Protein AF-A0A952BCU5-F1 (afdb_monomer_lite)

Foldseek 3Di:
DDAQFKKFKWKDDDLRPDIDTQDMDGDPPNDDPPDDDDDDGDDPPDDDDPNMDIDIDTPGPDPPDDDDDDDDDDDDD

Radius of gyration: 13.73 Å; chains: 1; bounding box: 37×20×34 Å

Sequence (77 aa):
MAVDDKHSFVVGTCGGSSYTTVEEWDAGDEFSNGSFYSDSVTITGYNLTSTTRLRFRCDASSNSDYIYIDDVVISAQ

Structure (mmCIF, N/CA/C/O backbone):
data_AF-A0A952BCU5-F1
#
_entry.id   AF-A0A952BCU5-F1
#
loop_
_atom_site.group_PDB
_atom_site.id
_atom_site.type_symbol
_atom_site.label_atom_id
_atom_site.label_alt_id
_atom_site.label_comp_id
_atom_site.label_asym_id
_atom_site.label_entity_id
_atom_site.label_seq_id
_atom_site.pdbx_PDB_ins_code
_atom_site.Cartn_x
_atom_site.Cartn_y
_atom_site.Cartn_z
_atom_site.occupancy
_atom_site.B_iso_or_equiv
_atom_site.auth_seq_id
_atom_site.auth_comp_id
_atom_site.auth_asym_id
_atom_site.auth_atom_id
_atom_site.pdbx_PDB_model_num
ATOM 1 N N . MET A 1 1 ? 13.478 4.151 -12.372 1.00 49.66 1 MET A N 1
ATOM 2 C CA . MET A 1 1 ? 13.504 2.696 -12.611 1.00 49.66 1 MET A CA 1
ATOM 3 C C . MET A 1 1 ? 14.879 2.175 -12.219 1.00 49.66 1 MET A C 1
ATOM 5 O O . MET A 1 1 ? 15.716 1.880 -13.061 1.00 49.66 1 MET A O 1
ATOM 9 N N . ALA A 1 2 ? 15.116 2.178 -10.917 1.00 37.25 2 ALA A N 1
ATOM 10 C CA . ALA A 1 2 ? 16.174 1.473 -10.218 1.00 37.25 2 ALA A CA 1
ATOM 11 C C . ALA A 1 2 ? 15.553 1.188 -8.854 1.00 37.25 2 ALA A C 1
ATOM 13 O O . ALA A 1 2 ? 14.977 2.112 -8.282 1.00 37.25 2 ALA A O 1
ATOM 14 N N . VAL A 1 3 ? 15.554 -0.077 -8.439 1.00 55.19 3 VAL A N 1
ATOM 15 C CA . VAL A 1 3 ? 15.290 -0.476 -7.058 1.00 55.19 3 VAL A CA 1
ATOM 16 C C . VAL A 1 3 ? 15.854 -1.888 -6.878 1.00 55.19 3 VAL A C 1
ATOM 18 O O . VAL A 1 3 ? 15.474 -2.790 -7.626 1.00 55.19 3 VAL A O 1
ATOM 21 N N .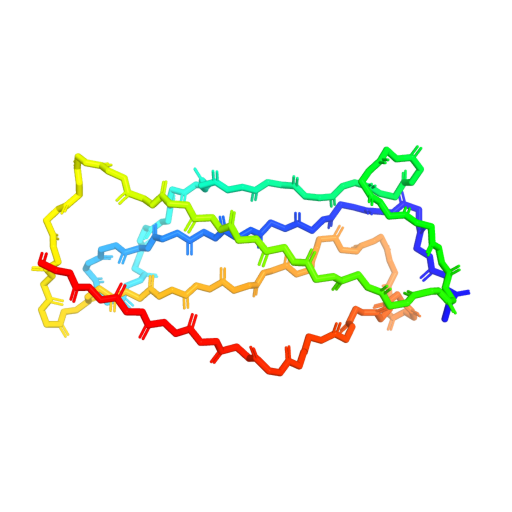 ASP A 1 4 ? 16.775 -2.019 -5.927 1.00 57.78 4 ASP A N 1
ATOM 22 C CA . ASP A 1 4 ? 17.324 -3.254 -5.332 1.00 57.78 4 ASP A CA 1
ATOM 23 C C . ASP A 1 4 ? 16.585 -3.579 -4.009 1.00 57.78 4 ASP A C 1
ATOM 25 O O . ASP A 1 4 ? 17.036 -4.376 -3.196 1.00 57.78 4 ASP A O 1
ATOM 29 N N . ASP A 1 5 ? 15.444 -2.919 -3.765 1.00 63.19 5 ASP A N 1
ATOM 30 C CA . ASP A 1 5 ? 14.869 -2.768 -2.427 1.00 63.19 5 ASP A CA 1
ATOM 31 C C . ASP A 1 5 ? 13.403 -3.180 -2.315 1.00 63.19 5 ASP A C 1
ATOM 33 O O . ASP A 1 5 ? 12.692 -3.391 -3.303 1.00 63.19 5 ASP A O 1
ATOM 37 N N . LYS A 1 6 ? 12.966 -3.242 -1.055 1.00 62.97 6 LYS A N 1
ATOM 38 C CA . LYS A 1 6 ? 11.653 -3.691 -0.604 1.00 62.97 6 LYS A CA 1
ATOM 39 C C . LYS A 1 6 ? 10.691 -2.524 -0.396 1.00 62.97 6 LYS A C 1
ATOM 41 O O . LYS A 1 6 ? 11.074 -1.417 0.001 1.00 62.97 6 LYS A O 1
ATOM 46 N N . HIS A 1 7 ? 9.405 -2.776 -0.590 1.00 70.44 7 HIS A N 1
ATOM 47 C CA . HIS A 1 7 ? 8.342 -1.842 -0.240 1.00 70.44 7 HIS A CA 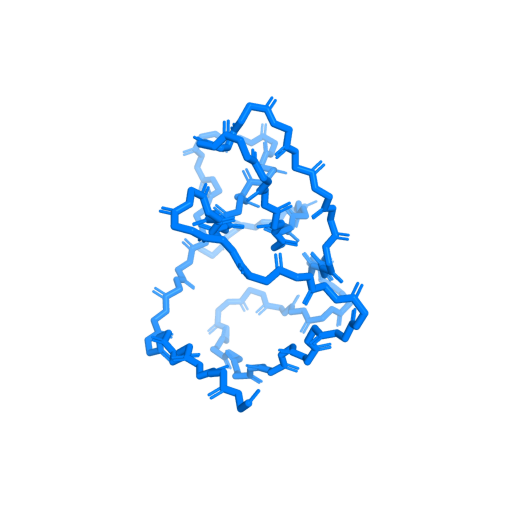1
ATOM 48 C C . HIS A 1 7 ? 7.319 -2.531 0.663 1.00 70.44 7 HIS A C 1
ATOM 50 O O . HIS A 1 7 ? 7.001 -3.691 0.462 1.00 70.44 7 HIS A O 1
ATOM 56 N N . SER A 1 8 ? 6.767 -1.820 1.649 1.00 72.62 8 SER A N 1
ATOM 57 C CA . SER A 1 8 ? 5.770 -2.383 2.571 1.00 72.62 8 SER A CA 1
ATOM 58 C C . SER A 1 8 ? 4.489 -1.554 2.625 1.00 72.62 8 SER A C 1
ATOM 60 O O . SER A 1 8 ? 4.505 -0.317 2.594 1.00 72.62 8 SER A O 1
ATOM 62 N N . PHE A 1 9 ? 3.355 -2.243 2.727 1.00 74.88 9 PHE A N 1
ATOM 63 C CA . PHE A 1 9 ? 2.082 -1.667 3.134 1.00 74.88 9 PHE A CA 1
ATOM 64 C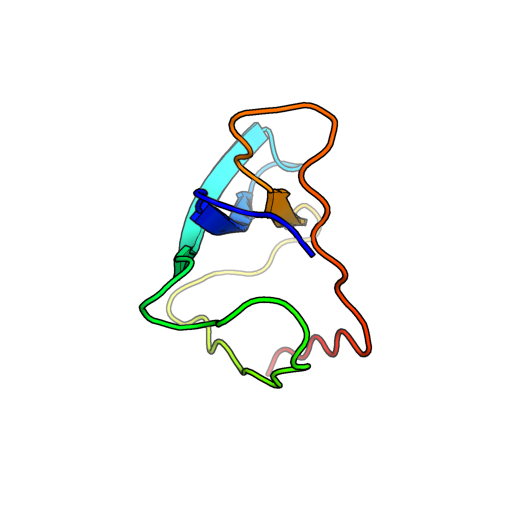 C . PHE A 1 9 ? 1.791 -2.055 4.576 1.00 74.88 9 PHE A C 1
ATOM 66 O O . PHE A 1 9 ? 1.794 -3.226 4.963 1.00 74.88 9 PHE A O 1
ATOM 73 N N . VAL A 1 10 ? 1.552 -1.035 5.392 1.00 77.69 10 VAL A N 1
ATOM 74 C CA . VAL A 1 10 ? 1.428 -1.186 6.835 1.00 77.69 10 VAL A CA 1
ATOM 75 C C . VAL A 1 10 ? 0.165 -0.497 7.349 1.00 77.69 10 VAL A C 1
ATOM 77 O O . VAL A 1 10 ? -0.238 0.571 6.876 1.00 77.69 10 VAL A O 1
ATOM 80 N N . VAL A 1 11 ? -0.445 -1.091 8.373 1.00 75.19 11 VAL A N 1
ATOM 81 C CA . VAL A 1 11 ? -1.660 -0.593 9.031 1.00 75.19 11 VAL A CA 1
ATOM 82 C C . VAL A 1 11 ? -1.337 -0.222 10.469 1.00 75.19 11 VAL A C 1
ATOM 84 O O . VAL A 1 11 ? -0.714 -0.996 11.189 1.00 75.19 11 VAL A O 1
ATOM 87 N N . GLY A 1 12 ? -1.761 0.962 10.907 1.00 77.38 12 GLY A N 1
ATOM 88 C CA . GLY A 1 12 ? -1.502 1.459 12.254 1.00 77.38 12 GLY A CA 1
ATOM 89 C C . GLY A 1 12 ? -2.754 1.852 13.031 1.00 77.38 12 GLY A C 1
ATOM 90 O O . GLY A 1 12 ? -3.687 2.439 12.480 1.00 77.38 12 GLY A O 1
ATOM 91 N N . THR A 1 13 ? -2.736 1.581 14.338 1.00 64.44 13 THR A N 1
ATOM 92 C CA . THR A 1 13 ? -3.710 2.075 15.330 1.00 64.44 13 THR A CA 1
ATOM 93 C C . THR A 1 13 ? -3.165 3.299 16.074 1.00 64.44 13 THR A C 1
ATOM 95 O O . THR A 1 13 ? -1.983 3.636 15.977 1.00 64.44 13 THR A O 1
ATOM 98 N N . CYS A 1 14 ? -4.008 3.958 16.875 1.00 69.06 14 CYS A N 1
ATOM 99 C CA . CYS A 1 14 ? -3.586 5.005 17.816 1.00 69.06 14 CYS A CA 1
ATOM 100 C C . CYS A 1 14 ? -2.911 6.197 17.119 1.00 69.06 14 CYS A C 1
ATOM 102 O O . CYS A 1 14 ? -1.814 6.626 17.488 1.00 69.06 14 CYS A O 1
ATOM 104 N N . GLY A 1 15 ? -3.531 6.686 16.043 1.00 71.19 15 GLY A N 1
ATOM 105 C CA . GLY A 1 15 ? -3.013 7.810 15.261 1.00 71.19 15 GLY A CA 1
ATOM 106 C C . GLY A 1 15 ? -1.748 7.470 14.468 1.00 71.19 15 GLY A C 1
ATOM 107 O O . GLY A 1 15 ? -1.075 8.371 13.957 1.00 71.19 15 GLY A O 1
ATOM 108 N N . GLY A 1 16 ? -1.427 6.179 14.334 1.00 76.19 16 GLY A N 1
ATOM 109 C CA . GLY A 1 16 ? -0.226 5.699 13.662 1.00 76.19 16 GLY A CA 1
ATOM 110 C C . GLY A 1 16 ? 1.025 5.767 14.529 1.00 76.19 16 GLY A C 1
ATOM 111 O O . GLY A 1 16 ? 2.100 6.039 14.003 1.00 76.19 16 GLY A O 1
ATOM 112 N N . SER A 1 17 ? 0.882 5.578 15.842 1.00 80.88 17 SER A N 1
ATOM 113 C CA . SER A 1 17 ? 2.021 5.447 16.764 1.00 80.88 17 SER A CA 1
ATOM 114 C C . SER A 1 17 ? 2.651 4.049 16.700 1.00 80.88 17 SER A C 1
ATOM 116 O O . SER A 1 17 ? 3.826 3.881 17.007 1.00 80.88 17 SER A O 1
ATOM 118 N N . SER A 1 18 ? 1.880 3.055 16.260 1.00 85.12 18 SER A N 1
ATOM 119 C CA . SER A 1 18 ? 2.326 1.697 15.955 1.00 85.12 18 SER A CA 1
ATOM 120 C C . SER A 1 18 ? 1.818 1.290 14.575 1.00 85.12 18 SER A C 1
ATOM 122 O O . SER A 1 18 ? 0.759 1.753 14.149 1.00 85.12 18 SER A O 1
ATOM 124 N N . TYR A 1 19 ? 2.575 0.434 13.887 1.00 88.50 19 TYR A N 1
ATOM 125 C CA . TYR A 1 19 ? 2.198 -0.152 12.602 1.00 88.50 19 TYR A CA 1
ATOM 126 C C . TYR A 1 19 ? 2.468 -1.653 12.607 1.00 88.50 19 TYR A C 1
ATOM 128 O O . TYR A 1 19 ? 3.448 -2.110 13.193 1.00 88.50 19 TYR A O 1
ATOM 136 N N . THR A 1 20 ? 1.604 -2.388 11.924 1.00 89.00 20 THR A N 1
ATOM 137 C CA . THR A 1 20 ? 1.748 -3.804 11.602 1.00 89.00 20 THR A CA 1
ATOM 138 C C . THR A 1 20 ? 1.840 -3.926 10.089 1.00 89.00 20 THR A C 1
ATOM 140 O O . THR A 1 20 ? 1.018 -3.344 9.377 1.00 89.00 20 THR A O 1
ATOM 143 N N . THR A 1 21 ? 2.847 -4.648 9.600 1.00 90.94 21 THR A N 1
ATOM 144 C CA . THR A 1 21 ? 2.979 -4.949 8.173 1.00 90.94 21 THR A CA 1
ATOM 145 C C . THR A 1 21 ? 1.866 -5.886 7.738 1.00 90.94 21 THR A C 1
ATOM 147 O O . THR A 1 21 ? 1.569 -6.860 8.429 1.00 90.94 21 THR A O 1
ATOM 150 N N . VAL A 1 22 ? 1.226 -5.541 6.625 1.00 91.75 22 VAL A N 1
ATOM 151 C CA . VAL A 1 22 ? 0.163 -6.337 6.009 1.00 91.75 22 VAL A CA 1
ATOM 152 C C . VAL A 1 22 ? 0.652 -6.977 4.723 1.00 91.75 22 VAL A C 1
ATOM 154 O O . VAL A 1 22 ? 0.301 -8.123 4.482 1.00 91.75 22 VAL A O 1
ATOM 157 N N . GLU A 1 23 ? 1.446 -6.254 3.935 1.00 91.00 23 GLU A N 1
ATOM 158 C CA . GLU A 1 23 ? 2.009 -6.765 2.687 1.00 91.00 23 GLU A CA 1
ATOM 159 C C . GLU A 1 23 ? 3.404 -6.184 2.440 1.00 91.00 23 GLU A C 1
ATOM 161 O O . GLU A 1 23 ? 3.687 -5.050 2.857 1.00 91.00 23 GLU A O 1
ATOM 166 N N . GLU A 1 24 ? 4.251 -6.956 1.765 1.00 91.00 24 GLU A N 1
ATOM 167 C CA . GLU A 1 24 ? 5.567 -6.546 1.273 1.00 91.00 24 GLU A CA 1
ATOM 168 C C . GLU A 1 24 ? 5.688 -6.888 -0.217 1.00 91.00 24 GLU A C 1
ATOM 170 O O . GLU A 1 24 ? 5.246 -7.942 -0.654 1.00 91.00 24 GLU A O 1
ATOM 175 N N . TRP A 1 25 ? 6.283 -5.987 -0.995 1.00 88.56 25 TRP A N 1
ATOM 176 C CA . TRP A 1 25 ? 6.600 -6.213 -2.403 1.00 88.56 25 TRP A CA 1
ATOM 177 C C . TRP A 1 25 ? 8.090 -6.008 -2.609 1.00 88.56 25 TRP A C 1
ATOM 179 O O . TRP A 1 25 ? 8.621 -4.929 -2.314 1.00 88.56 25 TRP A O 1
ATOM 189 N N . ASP A 1 26 ? 8.736 -7.018 -3.170 1.00 85.81 26 ASP A N 1
ATOM 190 C CA . ASP A 1 26 ? 10.171 -7.082 -3.358 1.00 85.81 26 ASP A CA 1
ATOM 191 C C . ASP A 1 26 ? 10.530 -7.030 -4.850 1.00 85.81 26 ASP A C 1
ATOM 193 O O . ASP A 1 26 ? 9.912 -7.657 -5.721 1.00 85.81 26 ASP A O 1
ATOM 197 N N . ALA A 1 27 ? 11.572 -6.260 -5.169 1.00 83.25 27 ALA A N 1
ATOM 198 C CA . ALA A 1 27 ? 12.103 -6.210 -6.522 1.00 83.25 27 ALA A CA 1
ATOM 199 C C . ALA A 1 27 ? 12.655 -7.587 -6.933 1.00 83.25 27 ALA A C 1
ATOM 201 O O . ALA A 1 27 ? 13.476 -8.183 -6.239 1.00 83.25 27 ALA A O 1
ATOM 202 N N . GLY A 1 28 ? 12.245 -8.070 -8.105 1.00 82.62 28 GLY A N 1
ATOM 203 C CA . GLY A 1 28 ? 12.655 -9.372 -8.636 1.00 82.62 28 GLY A CA 1
ATOM 204 C C . GLY A 1 28 ? 11.772 -10.550 -8.219 1.00 82.62 28 GLY A C 1
ATOM 205 O O . GLY A 1 28 ? 11.933 -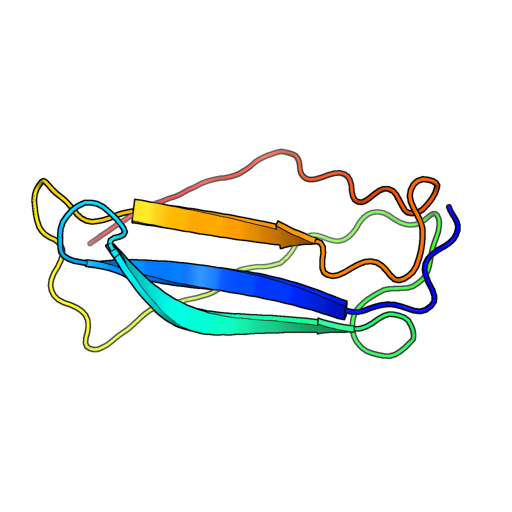11.615 -8.815 1.00 82.62 28 GLY A O 1
ATOM 206 N N . ASP A 1 29 ? 10.837 -10.353 -7.285 1.00 87.19 29 ASP A N 1
ATOM 207 C CA . ASP A 1 29 ? 9.778 -11.319 -6.971 1.00 87.19 29 ASP A CA 1
ATOM 208 C C . ASP A 1 29 ? 8.424 -10.785 -7.468 1.00 87.19 29 ASP A C 1
ATOM 210 O O . ASP A 1 29 ? 7.964 -11.171 -8.547 1.00 87.19 29 ASP A O 1
ATOM 214 N N . GLU A 1 30 ? 7.850 -9.783 -6.793 1.00 87.94 30 GLU A N 1
ATOM 215 C CA . GLU A 1 30 ? 6.535 -9.237 -7.156 1.00 87.94 30 GLU A CA 1
ATOM 216 C C . GLU A 1 30 ? 6.593 -8.213 -8.289 1.00 87.94 30 GLU A C 1
ATOM 218 O O . GLU A 1 30 ? 5.641 -8.086 -9.065 1.00 87.94 30 GLU A O 1
ATOM 223 N N . PHE A 1 31 ? 7.689 -7.458 -8.406 1.00 86.38 31 PHE A N 1
ATOM 224 C CA . PHE A 1 31 ? 7.811 -6.458 -9.461 1.00 86.38 31 PHE A CA 1
ATOM 225 C C . PHE A 1 31 ? 9.186 -6.420 -10.110 1.00 86.38 31 PHE A C 1
ATOM 227 O O . PHE A 1 31 ? 10.239 -6.578 -9.496 1.00 86.38 31 PHE A O 1
ATOM 234 N N . SER A 1 32 ? 9.167 -6.119 -11.404 1.00 86.69 32 SER A N 1
ATOM 235 C CA . SER A 1 32 ? 10.343 -5.689 -12.147 1.00 86.69 32 SER A CA 1
ATOM 236 C C . SER A 1 32 ? 10.204 -4.229 -12.536 1.00 86.69 32 SER A C 1
ATOM 238 O O . SER A 1 32 ? 9.145 -3.758 -12.951 1.00 86.69 32 SER A O 1
ATOM 240 N N . ASN A 1 33 ? 11.321 -3.528 -12.436 1.00 85.31 33 ASN A N 1
ATOM 241 C CA . ASN A 1 33 ? 11.492 -2.143 -12.823 1.00 85.31 33 ASN A CA 1
ATOM 242 C C . ASN A 1 33 ? 10.852 -1.849 -14.212 1.00 85.31 33 ASN A C 1
ATOM 244 O O . ASN A 1 33 ? 10.904 -2.675 -15.124 1.00 85.31 33 ASN A O 1
ATOM 248 N N . GLY A 1 34 ? 10.236 -0.668 -14.377 1.00 86.31 34 GLY A N 1
ATOM 249 C CA . GLY A 1 34 ? 9.772 -0.126 -15.675 1.00 86.31 34 GLY A CA 1
ATOM 250 C C . GLY A 1 34 ? 8.439 -0.618 -16.183 1.00 86.31 34 GLY A C 1
ATOM 251 O O . GLY A 1 34 ? 7.973 -0.157 -17.222 1.00 86.31 34 GLY A O 1
ATOM 252 N N . SER A 1 35 ? 7.843 -1.541 -15.448 1.00 88.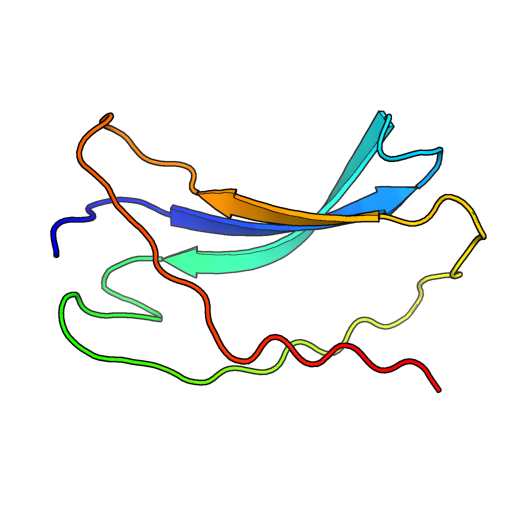25 35 SER A N 1
ATOM 253 C CA . SER A 1 35 ? 6.496 -2.014 -15.692 1.00 88.25 35 SER A CA 1
ATOM 254 C C . SER A 1 35 ? 5.581 -1.493 -14.595 1.00 88.25 35 SER A C 1
ATOM 256 O O . SER A 1 35 ? 6.017 -1.233 -13.473 1.00 88.25 35 SER A O 1
ATOM 258 N N . PHE A 1 36 ? 4.314 -1.317 -14.945 1.00 88.94 36 PHE A N 1
ATOM 259 C CA . PHE A 1 36 ? 3.260 -1.005 -13.995 1.00 88.94 36 PHE A CA 1
ATOM 260 C C . PHE A 1 36 ? 2.569 -2.306 -13.586 1.00 88.94 36 PHE A C 1
ATOM 262 O O . PHE A 1 36 ? 2.323 -3.160 -14.439 1.00 88.94 36 PHE A O 1
ATOM 269 N N . TYR A 1 37 ? 2.237 -2.430 -12.305 1.00 90.12 37 TYR A N 1
ATOM 270 C CA . TYR A 1 37 ? 1.532 -3.581 -11.751 1.00 90.12 37 TYR A CA 1
ATOM 271 C C . TYR A 1 37 ? 0.323 -3.089 -10.962 1.00 90.12 37 TYR A C 1
ATOM 273 O O . TYR A 1 37 ? 0.388 -2.057 -10.296 1.00 90.12 37 TYR A O 1
ATOM 281 N N . SER A 1 38 ? -0.771 -3.839 -11.046 1.00 92.75 38 SER A N 1
ATOM 282 C CA . SER A 1 38 ? -1.949 -3.652 -10.203 1.00 92.75 38 SER A CA 1
ATOM 283 C C . SER A 1 38 ? -2.016 -4.799 -9.213 1.00 92.75 38 SER A C 1
ATOM 285 O O . SER A 1 38 ? -1.865 -5.951 -9.615 1.00 92.75 38 SER A O 1
ATOM 287 N N . ASP A 1 39 ? -2.281 -4.481 -7.951 1.00 91.25 39 ASP A N 1
ATOM 288 C CA . ASP A 1 39 ? -2.411 -5.477 -6.896 1.00 91.25 39 ASP A CA 1
ATOM 289 C C . ASP A 1 39 ? -3.524 -5.107 -5.906 1.00 91.25 39 ASP A C 1
ATOM 291 O O . ASP A 1 39 ? -3.979 -3.960 -5.852 1.00 91.25 39 ASP A O 1
ATOM 295 N N . SER A 1 40 ? -3.990 -6.092 -5.142 1.00 92.94 40 SER A N 1
ATOM 296 C CA . SER A 1 40 ? -5.064 -5.949 -4.167 1.00 92.94 40 SER A CA 1
ATOM 297 C C . SER A 1 40 ? -4.763 -6.720 -2.888 1.00 92.94 40 SER A C 1
ATOM 299 O O . SER A 1 40 ? -4.598 -7.937 -2.908 1.00 92.94 40 SER A O 1
ATOM 301 N N . VAL A 1 41 ? -4.816 -6.023 -1.755 1.00 91.94 41 VAL A N 1
ATOM 302 C CA . VAL A 1 41 ? -4.584 -6.604 -0.429 1.00 91.94 41 VAL A CA 1
ATOM 303 C C . VAL A 1 41 ? -5.888 -6.607 0.364 1.00 91.94 41 VAL A C 1
ATOM 305 O O . VAL A 1 41 ? -6.509 -5.561 0.559 1.00 91.94 41 VAL A O 1
ATOM 308 N N . THR A 1 42 ? -6.302 -7.778 0.855 1.00 92.31 42 THR A N 1
ATOM 309 C CA . THR A 1 42 ? -7.469 -7.908 1.743 1.00 92.31 42 THR A CA 1
ATOM 310 C C . THR A 1 42 ? -7.019 -8.034 3.195 1.00 92.31 42 THR A C 1
ATOM 312 O O . THR A 1 42 ? -6.418 -9.032 3.584 1.00 92.31 42 THR A O 1
ATOM 315 N N . ILE A 1 43 ? -7.361 -7.046 4.024 1.00 89.62 43 ILE A N 1
ATOM 316 C CA . ILE A 1 43 ? -7.067 -7.064 5.462 1.00 89.62 43 ILE A CA 1
ATOM 317 C C . ILE A 1 43 ? -8.251 -7.670 6.214 1.00 89.62 43 ILE A C 1
ATOM 319 O O . ILE A 1 43 ? -9.371 -7.172 6.123 1.00 89.62 43 ILE A O 1
ATOM 323 N N . THR A 1 44 ? -7.999 -8.709 7.010 1.00 90.00 44 THR A N 1
ATOM 324 C CA . THR A 1 44 ? -9.013 -9.334 7.873 1.00 90.00 44 THR A CA 1
ATOM 325 C C . THR A 1 44 ? -8.591 -9.297 9.341 1.00 90.00 44 THR A C 1
ATOM 327 O O . THR A 1 44 ? -7.432 -9.044 9.664 1.00 90.00 44 THR A O 1
ATOM 330 N N . GLY A 1 45 ? -9.544 -9.506 10.255 1.00 86.06 45 GLY A N 1
ATOM 331 C CA . GLY A 1 45 ? -9.258 -9.566 11.694 1.00 86.06 45 GLY A CA 1
ATOM 332 C C . GLY A 1 45 ? -8.857 -8.229 12.329 1.00 86.06 45 GLY A C 1
ATOM 333 O O . GLY A 1 45 ? -8.275 -8.221 13.412 1.00 86.06 45 GLY A O 1
ATOM 334 N N . TYR A 1 46 ? -9.164 -7.104 11.678 1.00 82.38 46 TYR A N 1
ATOM 335 C CA . TYR A 1 46 ? -8.787 -5.773 12.142 1.00 82.38 46 TYR A CA 1
ATOM 336 C C . TYR A 1 46 ? -10.011 -4.912 12.458 1.00 82.38 46 TYR A C 1
ATOM 338 O O . TYR A 1 46 ? -10.942 -4.824 11.662 1.00 82.38 46 TYR A O 1
ATOM 346 N N . ASN A 1 47 ? -9.988 -4.229 13.605 1.00 86.75 47 ASN A N 1
ATOM 347 C CA . ASN A 1 47 ? -11.040 -3.291 13.992 1.00 86.75 47 ASN A CA 1
ATOM 348 C C . ASN A 1 47 ? -10.659 -1.872 13.564 1.00 86.75 47 ASN A C 1
ATOM 350 O O . ASN A 1 47 ? -9.733 -1.274 14.118 1.00 86.75 47 ASN A O 1
ATOM 354 N N . LEU A 1 48 ? -11.385 -1.323 12.590 1.00 88.38 48 LEU A N 1
ATOM 355 C CA . LEU A 1 48 ? -11.200 0.062 12.169 1.00 88.38 48 LEU A CA 1
ATOM 356 C C . LEU A 1 48 ? -11.653 1.023 13.273 1.00 88.38 48 LEU A C 1
ATOM 358 O O . LEU A 1 48 ? -12.715 0.874 13.874 1.00 88.38 48 LEU A O 1
ATOM 362 N N . THR A 1 49 ? -10.835 2.039 13.523 1.00 88.75 49 THR A N 1
ATOM 363 C CA . THR A 1 49 ? -11.119 3.121 14.468 1.00 88.75 49 THR A CA 1
ATOM 364 C C . THR A 1 49 ? -10.991 4.461 13.755 1.00 88.75 49 THR A C 1
ATOM 366 O O . THR A 1 49 ? -10.361 4.556 12.702 1.00 88.75 49 THR A O 1
ATOM 369 N N . SER A 1 50 ? -11.486 5.536 14.368 1.00 89.81 50 SER A N 1
ATOM 370 C CA . SER A 1 50 ? -11.296 6.903 13.856 1.00 89.81 50 SER A CA 1
ATOM 371 C C . SER A 1 50 ? -9.829 7.344 13.774 1.00 89.81 50 SER A C 1
ATOM 373 O O . SER A 1 50 ? -9.528 8.373 13.179 1.00 89.81 50 SER A O 1
ATOM 375 N N . THR A 1 51 ? -8.911 6.583 14.374 1.00 89.50 51 THR A N 1
ATOM 376 C CA . THR A 1 51 ? -7.472 6.875 14.380 1.00 89.50 51 THR A CA 1
ATOM 377 C C . THR A 1 51 ? -6.654 5.876 13.565 1.00 89.50 51 THR A C 1
ATOM 379 O O . THR A 1 51 ? -5.421 5.921 13.610 1.00 89.50 51 THR A O 1
ATOM 382 N N . THR A 1 52 ? -7.319 4.965 12.849 1.00 89.94 52 THR A N 1
ATOM 383 C CA . THR A 1 52 ? -6.651 4.001 11.977 1.00 89.94 52 THR A CA 1
ATOM 384 C C . THR A 1 52 ? -5.976 4.730 10.824 1.00 89.94 52 THR A C 1
ATOM 386 O O . THR A 1 52 ? -6.547 5.635 10.217 1.00 89.94 52 THR A O 1
ATOM 389 N N . ARG A 1 53 ? -4.736 4.338 10.529 1.00 91.50 53 ARG A N 1
ATOM 390 C CA . ARG A 1 53 ? -3.948 4.898 9.433 1.00 91.50 53 ARG A CA 1
ATOM 391 C C . ARG A 1 53 ? -3.408 3.782 8.563 1.00 91.50 53 ARG A C 1
ATOM 393 O O . ARG A 1 53 ? -2.881 2.797 9.069 1.00 91.50 53 ARG A O 1
ATOM 400 N N . LEU A 1 54 ? -3.504 3.994 7.261 1.00 92.00 54 LEU A N 1
ATOM 401 C CA . LEU A 1 54 ? -2.875 3.167 6.244 1.00 92.00 54 LEU A CA 1
ATOM 402 C C . LEU A 1 54 ? -1.634 3.900 5.746 1.00 92.00 54 LEU A C 1
ATOM 404 O O . LEU A 1 54 ? -1.642 5.130 5.630 1.00 92.00 54 LEU A O 1
ATOM 408 N N . ARG A 1 55 ? -0.551 3.165 5.512 1.00 91.75 55 ARG A N 1
ATOM 409 C CA . ARG A 1 55 ? 0.712 3.742 5.060 1.00 91.75 55 ARG A CA 1
ATOM 410 C C . ARG A 1 55 ? 1.381 2.814 4.059 1.00 91.75 55 ARG A C 1
ATOM 412 O O . ARG A 1 55 ? 1.621 1.650 4.346 1.00 91.75 55 ARG A O 1
ATOM 419 N N . PHE A 1 56 ? 1.756 3.400 2.935 1.00 89.81 56 PHE A N 1
ATOM 420 C CA . PHE A 1 56 ? 2.723 2.856 1.995 1.00 89.81 56 PHE A CA 1
ATOM 421 C C . PHE A 1 56 ? 4.108 3.362 2.394 1.00 89.81 56 PHE A C 1
ATOM 423 O O . PHE A 1 56 ? 4.271 4.556 2.670 1.00 89.81 56 PHE A O 1
ATOM 430 N N . ARG A 1 57 ? 5.086 2.465 2.494 1.00 88.62 57 ARG A N 1
ATOM 431 C CA . ARG A 1 57 ? 6.458 2.805 2.856 1.00 88.62 57 ARG A CA 1
ATOM 432 C C . ARG A 1 57 ? 7.434 2.181 1.868 1.00 88.62 57 ARG A C 1
ATOM 434 O O . ARG A 1 57 ? 7.559 0.963 1.802 1.00 88.62 57 ARG A O 1
ATOM 441 N N . CYS A 1 58 ? 8.195 3.047 1.210 1.00 85.06 58 CYS A N 1
ATOM 442 C CA . CYS A 1 58 ? 9.389 2.657 0.482 1.00 85.06 58 CYS A CA 1
ATOM 443 C C . CYS A 1 58 ? 10.534 2.489 1.478 1.00 85.06 58 CYS A C 1
ATOM 445 O O . CYS A 1 58 ? 10.827 3.418 2.237 1.00 85.06 58 CYS A O 1
ATOM 447 N N . ASP A 1 59 ? 11.123 1.297 1.511 1.00 84.12 59 ASP A N 1
ATOM 448 C CA . ASP A 1 59 ? 12.305 0.995 2.311 1.00 84.12 59 ASP A CA 1
ATOM 449 C C . ASP A 1 59 ? 13.513 0.868 1.383 1.00 84.12 59 ASP A C 1
ATOM 451 O O . ASP A 1 59 ? 14.067 -0.204 1.181 1.00 84.12 59 ASP A O 1
ATOM 455 N N . ALA A 1 60 ? 13.854 1.996 0.760 1.00 79.44 60 ALA A N 1
ATOM 456 C CA . ALA A 1 60 ? 14.932 2.116 -0.209 1.00 79.44 60 ALA A CA 1
ATOM 457 C C . ALA A 1 60 ? 16.328 2.155 0.433 1.00 79.44 60 ALA A C 1
ATOM 459 O 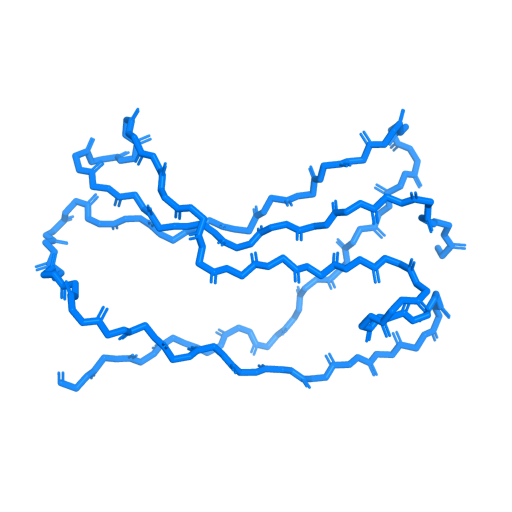O . ALA A 1 60 ? 16.520 2.704 1.523 1.00 79.44 60 ALA A O 1
ATOM 460 N N . SER A 1 61 ? 17.321 1.671 -0.307 1.00 81.00 61 SER A N 1
ATOM 461 C CA . SER A 1 61 ? 18.745 1.727 0.022 1.00 81.00 61 SER A CA 1
ATOM 462 C C . SER A 1 61 ? 19.386 3.064 -0.352 1.00 81.00 61 SER A C 1
ATOM 464 O O . SER A 1 61 ? 20.414 3.436 0.224 1.00 81.00 61 SER A O 1
ATOM 466 N N . SER A 1 62 ? 18.790 3.825 -1.275 1.00 83.12 62 SER A N 1
ATOM 467 C CA . SER A 1 62 ? 19.285 5.132 -1.698 1.00 83.12 62 SER A CA 1
ATOM 468 C C . SER A 1 62 ? 18.176 6.172 -1.900 1.00 83.12 62 SER A C 1
ATOM 470 O O . SER A 1 62 ? 17.006 5.878 -2.120 1.00 83.12 62 SER A O 1
ATOM 472 N N . ASN A 1 63 ? 18.565 7.450 -1.906 1.00 83.62 63 ASN A N 1
ATOM 473 C CA . ASN A 1 63 ? 17.643 8.562 -2.180 1.00 83.62 63 ASN A CA 1
ATOM 474 C C . ASN A 1 63 ? 17.161 8.621 -3.643 1.00 83.62 63 ASN A C 1
ATOM 476 O O . ASN A 1 63 ? 16.327 9.466 -3.972 1.00 83.62 63 ASN A O 1
ATOM 480 N N . SER A 1 64 ? 17.748 7.805 -4.524 1.00 83.81 64 SER A N 1
ATOM 481 C CA . SER A 1 64 ? 17.417 7.768 -5.954 1.00 83.81 64 SER A CA 1
ATOM 482 C C . SER A 1 64 ? 16.466 6.626 -6.306 1.00 83.81 64 SER A C 1
ATOM 484 O O . SER A 1 64 ? 16.109 6.470 -7.475 1.00 83.81 64 SER A O 1
ATOM 486 N N . ASP A 1 65 ? 16.064 5.838 -5.312 1.00 82.88 65 ASP A N 1
ATOM 487 C CA . ASP A 1 65 ? 15.099 4.769 -5.482 1.00 82.88 65 ASP A CA 1
ATOM 488 C C . ASP A 1 65 ? 13.700 5.355 -5.332 1.00 82.88 65 ASP A C 1
ATOM 490 O O . ASP A 1 65 ? 13.319 5.926 -4.307 1.00 82.88 65 ASP A O 1
ATOM 494 N N . TYR A 1 66 ? 12.943 5.263 -6.417 1.00 84.25 66 TYR A N 1
ATOM 495 C CA . TYR A 1 66 ? 11.613 5.838 -6.510 1.00 84.25 66 TYR A CA 1
ATOM 496 C C . TYR A 1 66 ? 10.603 4.735 -6.762 1.00 84.25 66 TYR A C 1
ATOM 498 O O . TYR A 1 66 ? 10.726 3.977 -7.727 1.00 84.25 66 TYR A O 1
ATOM 506 N N . ILE A 1 67 ? 9.565 4.725 -5.935 1.00 85.31 67 ILE A N 1
ATOM 507 C CA . ILE A 1 67 ? 8.363 3.927 -6.131 1.00 85.31 67 ILE A CA 1
ATOM 508 C C . ILE A 1 67 ? 7.209 4.878 -6.425 1.00 85.31 67 ILE A C 1
ATOM 510 O O . ILE A 1 67 ? 7.014 5.878 -5.730 1.00 85.31 67 ILE A O 1
ATOM 514 N N . TYR A 1 68 ? 6.456 4.559 -7.472 1.00 88.69 68 TYR A N 1
ATOM 515 C CA . TYR A 1 68 ? 5.263 5.292 -7.867 1.00 88.69 68 TYR A CA 1
ATOM 516 C C . TYR A 1 68 ? 4.047 4.435 -7.548 1.00 88.69 68 TYR A C 1
ATOM 518 O O . TYR A 1 68 ? 4.004 3.262 -7.909 1.00 88.69 68 TYR A O 1
ATOM 526 N N . ILE A 1 69 ? 3.077 5.035 -6.870 1.00 91.12 69 ILE A N 1
ATOM 527 C CA . ILE A 1 69 ? 1.810 4.406 -6.513 1.00 91.12 69 ILE A CA 1
ATOM 528 C C . ILE A 1 69 ? 0.717 5.301 -7.079 1.00 91.12 69 ILE A C 1
ATOM 530 O O . ILE A 1 69 ? 0.734 6.512 -6.847 1.00 91.12 69 ILE A O 1
ATOM 534 N N . ASP A 1 70 ? -0.206 4.707 -7.821 1.00 94.50 70 ASP A N 1
ATOM 535 C CA . ASP A 1 70 ? -1.337 5.398 -8.429 1.00 94.50 70 ASP A CA 1
ATOM 536 C C . ASP A 1 70 ? -2.601 4.538 -8.306 1.00 94.50 70 ASP A C 1
ATOM 538 O O . ASP A 1 70 ? -2.513 3.343 -8.027 1.00 94.50 70 ASP A O 1
ATOM 542 N N . ASP A 1 71 ? -3.761 5.167 -8.481 1.00 95.94 71 ASP A N 1
ATOM 543 C CA . ASP A 1 71 ? -5.087 4.539 -8.442 1.00 95.94 71 ASP A CA 1
ATOM 544 C C . ASP A 1 71 ? -5.379 3.757 -7.143 1.00 95.94 71 ASP A C 1
ATOM 546 O O . ASP A 1 71 ? -5.883 2.634 -7.131 1.00 95.94 71 ASP A O 1
ATOM 550 N N . VAL A 1 72 ? -5.038 4.362 -5.998 1.00 94.50 72 VAL A N 1
ATOM 551 C CA . VAL A 1 72 ? -5.261 3.746 -4.684 1.00 94.50 72 VAL A CA 1
ATOM 552 C C . VAL A 1 72 ? -6.743 3.789 -4.316 1.00 94.50 72 VAL A C 1
ATOM 554 O O . VAL A 1 72 ? -7.272 4.827 -3.906 1.00 94.50 72 VAL A O 1
ATOM 557 N N . VAL A 1 73 ? -7.392 2.627 -4.375 1.00 95.75 73 VAL A N 1
ATOM 558 C CA . VAL A 1 73 ? -8.769 2.424 -3.911 1.00 95.75 73 VAL A CA 1
ATOM 559 C C . VAL A 1 73 ? -8.767 1.714 -2.561 1.00 95.75 73 VAL A C 1
ATOM 561 O O . VAL A 1 73 ? -8.165 0.658 -2.392 1.00 95.75 73 VAL A O 1
ATOM 564 N N . ILE A 1 74 ? -9.470 2.292 -1.585 1.00 93.31 74 ILE A N 1
ATOM 565 C CA . ILE A 1 74 ? -9.602 1.737 -0.234 1.00 93.31 74 ILE A CA 1
ATOM 566 C C . ILE A 1 74 ? -11.086 1.604 0.081 1.00 93.31 74 ILE A C 1
ATOM 568 O O . ILE A 1 74 ? -11.822 2.591 0.080 1.00 93.31 74 ILE A O 1
ATOM 572 N N . SER A 1 75 ? -11.516 0.382 0.379 1.00 93.38 75 SER A N 1
ATOM 573 C CA . SER A 1 75 ? -12.890 0.069 0.766 1.00 93.38 75 SER A CA 1
ATOM 574 C C . SER A 1 75 ? -12.916 -0.767 2.038 1.00 93.38 75 SER A C 1
ATOM 576 O O . SER A 1 75 ? -12.047 -1.610 2.247 1.00 93.38 75 SER A O 1
ATOM 578 N N . ALA A 1 76 ? -13.942 -0.564 2.858 1.00 87.69 76 ALA A N 1
ATOM 579 C CA . ALA A 1 76 ? -14.257 -1.401 4.008 1.00 87.69 76 ALA A CA 1
ATOM 580 C C . ALA A 1 76 ? -15.708 -1.879 3.887 1.00 87.69 76 ALA A C 1
ATOM 582 O O . ALA A 1 76 ? -16.545 -1.157 3.336 1.00 87.69 76 ALA A O 1
ATOM 583 N N . GLN A 1 77 ? -15.982 -3.084 4.382 1.00 75.88 77 GLN A N 1
ATOM 584 C CA . GLN A 1 77 ? -17.316 -3.682 4.441 1.00 75.88 77 GLN A CA 1
ATOM 585 C C . GLN A 1 77 ? -17.715 -3.940 5.889 1.00 75.88 77 GLN A C 1
ATOM 587 O O . GLN A 1 77 ? -16.810 -4.268 6.690 1.00 75.88 77 GLN A O 1
#

pLDDT: mean 83.51, std 10.93, range [37.25, 95.94]

Secondary structure (DSSP, 8-state):
----SEEEEEEESGGGTS-EEEEEEEBTTTB-TT----------S----TT-EEEEEEE-SSTT-------------